Protein AF-A0A1Z4GQT2-F1 (afdb_monomer_lite)

Organism: NCBI:txid1085406

Foldseek 3Di:
DPPPDPDDDDPDDDQEDDPPDDDDDQFDPQQQLPDDSSVSCCRRQVRDRRDRDDGGRDD

Secondary structure (DSSP, 8-state):
-----SSPPP-SPP-SPPTT--------TT----SHHHHHHHHHS-PPTT--SS--S--

Radius of gyration: 13.49 Å; chains: 1; bounding box: 28×38×20 Å

Sequence (59 aa):
MSNNHPYKIIPDRITKLAKDQIFVFGSNTQGRHGAGSALFARQYCNAEYGNPQGRQGQS

pLDDT: mean 87.66, std 11.4, range [47.5, 97.06]

Structure (mmCIF, N/CA/C/O backbone):
data_AF-A0A1Z4GQT2-F1
#
_entry.id   AF-A0A1Z4GQT2-F1
#
loop_
_atom_site.group_PDB
_atom_site.id
_atom_site.type_symbol
_atom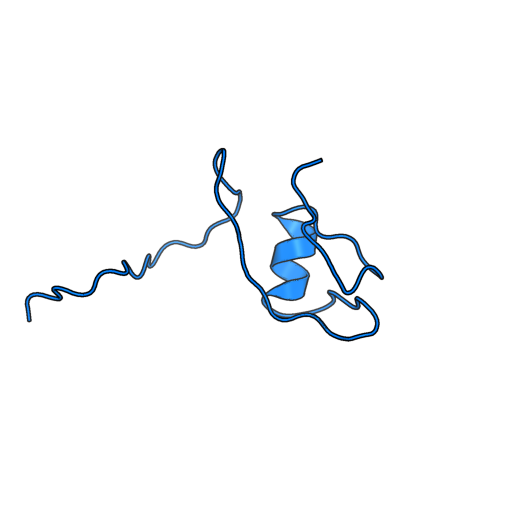_site.label_atom_id
_atom_site.label_alt_id
_atom_site.label_comp_id
_atom_site.label_asym_id
_atom_site.label_entity_id
_atom_site.label_seq_id
_atom_site.pdbx_PDB_ins_code
_atom_site.Cartn_x
_atom_site.Cartn_y
_atom_site.Cartn_z
_atom_site.occupancy
_atom_site.B_iso_or_equiv
_atom_site.auth_seq_id
_atom_site.auth_comp_id
_atom_site.auth_asym_id
_atom_site.auth_atom_id
_atom_site.pdbx_PDB_model_num
ATOM 1 N N . MET A 1 1 ? -15.864 -31.709 -5.360 1.00 47.50 1 MET A N 1
ATOM 2 C CA . MET A 1 1 ? -14.944 -31.949 -4.228 1.00 47.50 1 MET A CA 1
ATOM 3 C C . MET A 1 1 ? -15.267 -30.916 -3.163 1.00 47.50 1 MET A C 1
ATOM 5 O O . MET A 1 1 ? -15.238 -29.732 -3.472 1.00 47.50 1 MET A O 1
ATOM 9 N N . SER A 1 2 ? -15.712 -31.346 -1.982 1.00 53.75 2 SER A N 1
ATOM 10 C CA . SER A 1 2 ? -16.069 -30.433 -0.889 1.00 53.75 2 SER A CA 1
ATOM 11 C C . SER A 1 2 ? -14.786 -29.891 -0.258 1.00 53.75 2 SER A C 1
ATOM 13 O O . SER A 1 2 ? -14.057 -30.627 0.405 1.00 53.75 2 SER A O 1
ATOM 15 N N . ASN A 1 3 ? -14.473 -28.626 -0.533 1.00 55.31 3 ASN A N 1
ATOM 16 C CA . ASN A 1 3 ? -13.246 -27.963 -0.099 1.00 55.31 3 ASN A CA 1
ATOM 17 C C . ASN A 1 3 ? -13.368 -27.527 1.367 1.00 55.31 3 ASN A C 1
ATOM 19 O O . ASN A 1 3 ? -13.716 -26.385 1.648 1.00 55.31 3 ASN A O 1
ATOM 23 N N . ASN A 1 4 ? -13.036 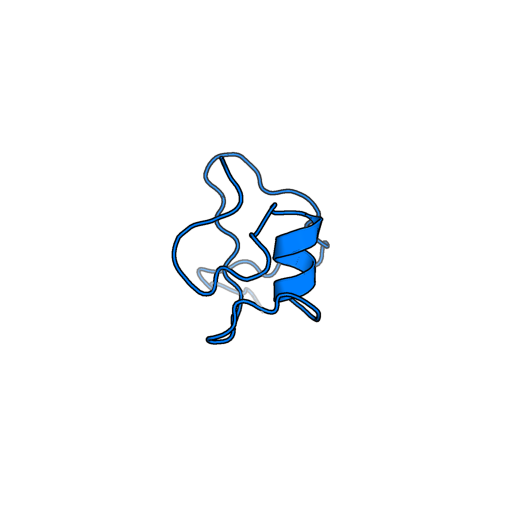-28.421 2.299 1.00 70.12 4 ASN A N 1
ATOM 24 C CA . ASN A 1 4 ? -12.920 -28.122 3.733 1.00 70.12 4 ASN A CA 1
ATOM 25 C C . ASN A 1 4 ? -11.616 -27.353 4.059 1.00 70.12 4 ASN A C 1
ATOM 27 O O . ASN A 1 4 ? -10.913 -27.662 5.018 1.00 70.12 4 ASN A O 1
ATOM 31 N N . HIS A 1 5 ? -11.251 -26.380 3.221 1.00 64.44 5 HIS A N 1
ATOM 32 C CA . HIS A 1 5 ? -10.099 -25.517 3.465 1.00 64.44 5 HIS A CA 1
ATOM 33 C C . HIS A 1 5 ? -10.522 -24.340 4.354 1.00 64.44 5 HIS A C 1
ATOM 35 O O . HIS A 1 5 ? -11.565 -23.738 4.104 1.00 64.44 5 HIS A O 1
ATOM 41 N N . PRO A 1 6 ? -9.714 -23.959 5.361 1.00 84.88 6 PRO A N 1
ATOM 42 C CA . PRO A 1 6 ? -10.044 -22.861 6.273 1.00 84.88 6 PRO A CA 1
ATOM 43 C C . PRO A 1 6 ? -10.042 -21.484 5.588 1.00 84.88 6 PRO A C 1
ATOM 45 O O . PRO A 1 6 ? -10.391 -20.486 6.211 1.00 84.88 6 PRO A O 1
ATOM 48 N N . TYR A 1 7 ? -9.643 -21.414 4.315 1.00 82.25 7 TYR A N 1
ATOM 49 C CA . TYR A 1 7 ? -9.651 -20.198 3.517 1.00 82.25 7 TYR A CA 1
ATOM 50 C C . TYR A 1 7 ? -10.653 -20.300 2.365 1.00 82.25 7 TYR A C 1
ATOM 52 O O . TYR A 1 7 ? -10.785 -21.325 1.694 1.00 82.25 7 TYR A O 1
ATOM 60 N N . LYS A 1 8 ? -11.341 -19.186 2.113 1.00 87.31 8 LYS A N 1
ATOM 61 C CA . LYS A 1 8 ? -12.252 -19.010 0.985 1.00 87.31 8 LYS A CA 1
ATOM 62 C C . LYS A 1 8 ? -11.525 -18.253 -0.120 1.00 87.31 8 LYS A C 1
ATOM 64 O O . LYS A 1 8 ? -11.059 -17.140 0.107 1.00 87.31 8 LYS A O 1
ATOM 69 N N . ILE A 1 9 ? -11.472 -18.828 -1.318 1.00 86.88 9 ILE A N 1
ATOM 70 C CA . ILE A 1 9 ? -11.104 -18.073 -2.518 1.00 86.88 9 ILE A CA 1
ATOM 71 C C . ILE A 1 9 ? -12.353 -17.317 -2.963 1.00 86.88 9 ILE A C 1
ATOM 73 O O . ILE A 1 9 ? -13.398 -17.918 -3.215 1.00 86.88 9 ILE A O 1
ATOM 77 N N . ILE A 1 10 ? -12.256 -15.996 -3.012 1.00 85.19 10 ILE A N 1
ATOM 78 C CA . ILE A 1 10 ? -13.312 -15.119 -3.511 1.00 85.19 10 ILE A CA 1
ATOM 79 C C . ILE A 1 10 ? -13.009 -14.789 -4.977 1.00 85.19 10 ILE A C 1
ATOM 81 O O . ILE A 1 10 ? -11.921 -14.286 -5.253 1.00 85.19 10 ILE A O 1
ATOM 85 N N . PRO A 1 11 ? -13.925 -15.095 -5.917 1.00 76.62 11 PRO A N 1
ATOM 86 C CA . PRO A 1 11 ? -13.722 -14.784 -7.332 1.00 76.62 11 PRO A CA 1
ATOM 87 C C . PRO A 1 11 ? -13.863 -13.282 -7.623 1.00 76.62 11 PRO A C 1
ATOM 89 O O . PRO A 1 11 ? -13.358 -12.802 -8.635 1.00 76.62 11 PRO A O 1
ATOM 92 N N . ASP A 1 12 ? -14.531 -12.542 -6.735 1.00 88.50 12 ASP A N 1
ATOM 93 C CA . ASP A 1 12 ? -14.813 -11.124 -6.917 1.00 88.50 12 ASP A CA 1
ATOM 94 C C . ASP A 1 12 ? -13.593 -10.248 -6.627 1.00 88.50 12 ASP A C 1
ATOM 96 O O . ASP A 1 12 ? -12.842 -10.454 -5.667 1.00 88.50 12 ASP A O 1
ATOM 100 N N . ARG A 1 13 ? -13.429 -9.200 -7.438 1.00 87.00 13 ARG A N 1
ATOM 101 C CA . ARG A 1 13 ? -12.397 -8.188 -7.222 1.00 87.00 13 ARG A CA 1
ATOM 102 C C . ARG A 1 13 ? -12.803 -7.274 -6.068 1.00 87.00 13 ARG A C 1
ATOM 104 O O . ARG A 1 13 ? -13.772 -6.528 -6.169 1.00 87.00 13 ARG A O 1
ATOM 111 N N . ILE A 1 14 ? -12.007 -7.273 -5.004 1.00 87.75 14 ILE A N 1
ATOM 112 C CA . ILE A 1 14 ? -12.130 -6.293 -3.919 1.00 87.75 14 ILE A CA 1
ATOM 113 C C . ILE A 1 14 ? -11.745 -4.912 -4.467 1.00 87.75 14 ILE A C 1
ATOM 115 O O . ILE A 1 14 ? -10.784 -4.799 -5.220 1.00 87.75 14 ILE A O 1
ATOM 119 N N . THR A 1 15 ? -12.471 -3.859 -4.095 1.00 87.38 15 THR A N 1
ATOM 120 C CA . THR A 1 15 ? -12.129 -2.451 -4.405 1.00 87.38 15 THR A CA 1
ATOM 121 C C . THR A 1 15 ? -12.156 -1.547 -3.171 1.00 87.38 15 THR A C 1
ATOM 123 O O . THR A 1 15 ? -11.826 -0.369 -3.263 1.00 87.38 15 THR A O 1
ATOM 126 N N . LYS A 1 16 ? -12.536 -2.092 -2.010 1.00 86.44 16 LYS A N 1
ATOM 127 C CA . LYS A 1 16 ? -12.515 -1.430 -0.705 1.00 86.44 16 LYS A CA 1
ATOM 128 C C . LYS A 1 16 ? -12.459 -2.486 0.396 1.00 86.44 16 LYS A C 1
ATOM 130 O O . LYS A 1 16 ? -13.064 -3.547 0.255 1.00 86.44 16 LYS A O 1
ATOM 135 N N . LEU A 1 17 ? -11.774 -2.180 1.493 1.00 87.06 17 LEU A N 1
ATOM 136 C CA . LEU A 1 17 ? -11.759 -3.021 2.690 1.00 87.06 17 LEU A CA 1
ATOM 137 C C . LEU A 1 17 ? -12.936 -2.687 3.608 1.00 87.06 17 LEU A C 1
ATOM 139 O O . LEU A 1 17 ? -13.250 -1.515 3.831 1.00 87.06 17 LEU A O 1
ATOM 143 N N . ALA A 1 18 ? -13.582 -3.720 4.149 1.00 86.88 18 ALA A N 1
ATOM 144 C CA . ALA A 1 18 ? -14.527 -3.558 5.245 1.00 86.88 18 ALA A CA 1
ATOM 145 C C . ALA A 1 18 ? -13.792 -3.203 6.551 1.00 86.88 18 ALA A C 1
ATOM 147 O O . ALA A 1 18 ? -12.561 -3.272 6.641 1.00 86.88 18 ALA A O 1
ATOM 148 N N . LYS A 1 19 ? -14.560 -2.832 7.580 1.00 86.69 19 LYS A N 1
ATOM 149 C CA . LYS A 1 19 ? -14.019 -2.608 8.923 1.00 86.69 19 LYS A CA 1
ATOM 150 C C . LYS A 1 19 ? -13.272 -3.867 9.391 1.00 86.69 19 LYS A C 1
ATOM 152 O O . LYS A 1 19 ? -13.768 -4.975 9.208 1.00 86.69 19 LYS A O 1
ATOM 157 N N . ASP A 1 20 ? -12.081 -3.672 9.956 1.00 88.56 20 ASP A N 1
ATOM 158 C CA . ASP A 1 20 ? -11.198 -4.722 10.489 1.00 88.56 20 ASP A CA 1
ATOM 159 C C . ASP A 1 20 ? -10.652 -5.724 9.443 1.00 88.56 20 ASP A C 1
ATOM 161 O O . ASP A 1 20 ? -10.034 -6.727 9.803 1.00 88.56 20 ASP A O 1
ATOM 165 N N . GLN A 1 21 ? -10.821 -5.461 8.139 1.00 90.06 21 GLN A N 1
ATOM 166 C CA . GLN A 1 21 ? -10.177 -6.254 7.089 1.00 90.06 21 GLN A CA 1
ATOM 167 C C . GLN A 1 21 ? -8.757 -5.769 6.802 1.00 90.06 21 GLN A C 1
ATOM 169 O O . GLN A 1 21 ? -8.509 -4.576 6.635 1.00 90.06 21 GLN A O 1
ATOM 174 N N . ILE A 1 22 ? -7.837 -6.724 6.659 1.00 91.06 22 ILE A N 1
ATOM 175 C CA . ILE A 1 22 ? -6.439 -6.471 6.313 1.00 91.06 22 ILE A CA 1
ATOM 176 C C . ILE A 1 22 ? -6.156 -7.016 4.916 1.00 91.06 22 ILE A C 1
ATOM 178 O O . ILE A 1 22 ? -6.361 -8.198 4.642 1.00 91.06 22 ILE A O 1
ATOM 182 N N . PHE A 1 23 ? -5.640 -6.150 4.046 1.00 92.44 23 PHE A N 1
ATOM 183 C CA . PHE A 1 23 ? -5.079 -6.551 2.763 1.00 92.44 23 PHE A CA 1
ATOM 184 C C . PHE A 1 23 ? -3.566 -6.705 2.886 1.00 92.44 23 PHE A C 1
ATOM 186 O O . PHE A 1 23 ? -2.859 -5.736 3.159 1.00 92.44 23 PHE A O 1
ATOM 193 N N . VAL A 1 24 ? -3.070 -7.923 2.682 1.00 93.69 24 VAL A N 1
ATOM 194 C CA . VAL A 1 24 ? -1.635 -8.224 2.711 1.00 93.69 24 VAL A CA 1
ATOM 195 C C . VAL A 1 24 ? -1.107 -8.234 1.280 1.00 93.69 24 VAL A C 1
ATOM 197 O O . VAL A 1 24 ? -1.660 -8.910 0.415 1.00 93.69 24 VAL A O 1
ATOM 200 N N . PHE A 1 25 ? -0.033 -7.492 1.024 1.00 93.56 25 PHE A N 1
ATOM 201 C CA 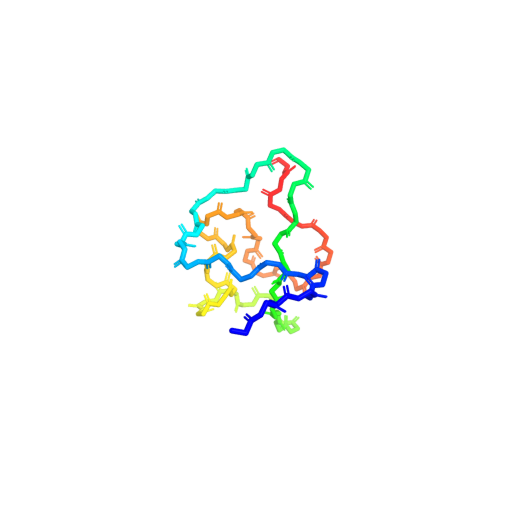. PHE A 1 25 ? 0.590 -7.391 -0.293 1.00 93.56 25 PHE A CA 1
ATOM 202 C C . PHE A 1 25 ? 2.116 -7.380 -0.179 1.00 93.56 25 PHE A C 1
ATOM 204 O O . PHE A 1 25 ? 2.671 -7.002 0.851 1.00 93.56 25 PHE A O 1
ATOM 211 N N . GLY A 1 26 ? 2.805 -7.781 -1.249 1.00 94.00 26 GLY A N 1
ATOM 212 C CA . GLY A 1 26 ? 4.261 -7.661 -1.333 1.00 94.00 26 GLY A CA 1
ATOM 213 C C . GLY A 1 26 ? 4.695 -6.214 -1.592 1.00 94.00 26 GLY A C 1
ATOM 214 O O . GLY A 1 26 ? 4.224 -5.596 -2.547 1.00 94.00 26 GLY A O 1
ATOM 215 N N . SER A 1 27 ? 5.610 -5.695 -0.771 1.00 94.75 27 SER A N 1
ATOM 216 C CA . SER A 1 27 ? 6.254 -4.381 -0.924 1.00 94.75 27 SER A CA 1
ATOM 217 C C . SER A 1 27 ? 7.745 -4.550 -1.250 1.00 94.75 27 SER A C 1
ATOM 219 O O . SER A 1 27 ? 8.306 -5.633 -1.086 1.00 94.75 27 SER A O 1
ATOM 221 N N . ASN A 1 28 ? 8.402 -3.480 -1.703 1.00 94.12 28 ASN A N 1
ATOM 222 C CA . ASN A 1 28 ? 9.861 -3.419 -1.815 1.00 94.12 28 ASN A CA 1
ATOM 223 C C . ASN A 1 28 ? 10.443 -2.437 -0.792 1.00 94.12 28 ASN A C 1
ATOM 225 O O . ASN A 1 28 ? 9.725 -1.626 -0.209 1.00 94.12 28 ASN A O 1
ATOM 229 N N . THR A 1 29 ? 11.761 -2.485 -0.598 1.00 96.38 29 THR A N 1
ATOM 230 C CA . THR A 1 29 ? 12.477 -1.654 0.387 1.00 96.38 29 THR A CA 1
ATOM 231 C C . THR A 1 29 ? 12.374 -0.152 0.124 1.00 96.38 29 THR A C 1
ATOM 233 O O . THR A 1 29 ? 12.605 0.639 1.029 1.00 96.38 29 THR A O 1
ATOM 236 N N . GLN A 1 30 ? 12.003 0.246 -1.094 1.00 96.50 30 GLN A N 1
ATOM 237 C CA . GLN A 1 30 ? 11.827 1.641 -1.494 1.00 96.50 30 GLN A CA 1
ATOM 238 C C . GLN A 1 30 ? 10.375 2.128 -1.350 1.00 96.50 30 GLN A C 1
ATOM 240 O O . GLN A 1 30 ? 10.098 3.281 -1.666 1.00 96.50 30 GLN A O 1
ATOM 2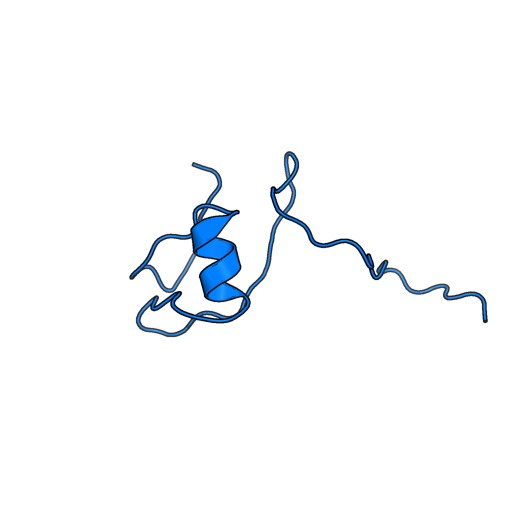45 N N . GLY A 1 31 ? 9.428 1.262 -0.966 1.00 96.19 31 GLY A N 1
ATOM 246 C CA . GLY A 1 31 ? 8.004 1.606 -0.893 1.00 96.19 31 GLY A CA 1
ATOM 247 C C . GLY A 1 31 ? 7.391 1.987 -2.246 1.00 96.19 31 GLY A C 1
ATOM 248 O O . GLY A 1 31 ? 6.392 2.701 -2.301 1.00 96.19 31 GLY A O 1
ATOM 249 N N . ARG A 1 32 ? 7.987 1.559 -3.368 1.00 97.06 32 ARG A N 1
ATOM 250 C CA . ARG A 1 32 ? 7.488 1.903 -4.709 1.00 97.06 32 ARG A CA 1
ATOM 251 C C . ARG A 1 32 ? 6.300 1.023 -5.074 1.00 97.06 32 ARG A C 1
ATOM 253 O O . ARG A 1 32 ? 6.444 -0.003 -5.740 1.00 97.06 32 ARG A O 1
ATOM 260 N N . HIS A 1 33 ? 5.112 1.442 -4.661 1.00 96.00 33 HIS A N 1
ATOM 261 C CA . HIS A 1 33 ? 3.845 0.756 -4.930 1.00 96.00 33 HIS A CA 1
ATOM 262 C C . HIS A 1 33 ? 3.270 1.129 -6.308 1.00 96.00 33 HIS A C 1
ATOM 264 O O . HIS A 1 33 ? 2.197 1.722 -6.433 1.00 96.00 33 HIS A O 1
ATOM 270 N N . GLY A 1 34 ? 4.044 0.837 -7.359 1.00 96.44 34 GLY A N 1
ATOM 271 C CA . GLY A 1 34 ? 3.759 1.249 -8.741 1.00 96.44 34 GLY A CA 1
ATOM 272 C C . GLY A 1 34 ? 3.074 0.201 -9.624 1.00 96.44 34 GLY A C 1
ATOM 273 O O . GLY A 1 34 ? 2.562 0.560 -10.678 1.00 96.44 34 GLY A O 1
ATOM 274 N N . ALA A 1 35 ? 3.037 -1.073 -9.216 1.00 95.94 35 ALA A N 1
ATOM 275 C CA . ALA A 1 35 ? 2.442 -2.155 -10.008 1.00 95.94 35 A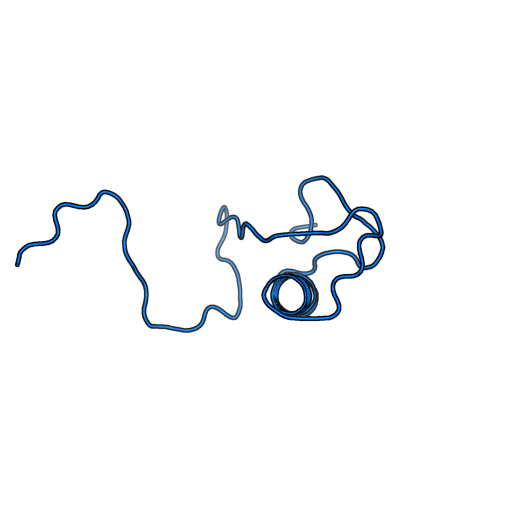LA A CA 1
ATOM 276 C C . ALA A 1 35 ? 1.776 -3.243 -9.143 1.00 95.94 35 ALA A C 1
ATOM 278 O O . ALA A 1 35 ? 1.981 -3.304 -7.927 1.00 95.94 35 ALA A O 1
ATOM 279 N N . GLY A 1 36 ? 0.988 -4.113 -9.785 1.00 95.06 36 GLY A N 1
ATOM 280 C CA . GLY A 1 36 ? 0.416 -5.322 -9.182 1.00 95.06 36 GLY A CA 1
ATOM 281 C C . GLY A 1 36 ? -0.403 -5.066 -7.912 1.00 95.06 36 GLY A C 1
ATOM 282 O O . GLY A 1 36 ? -1.141 -4.084 -7.814 1.00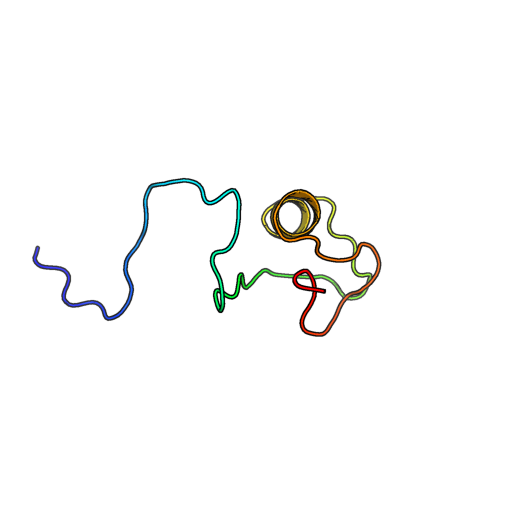 95.06 36 GLY A O 1
ATOM 283 N N . SER A 1 37 ? -0.253 -5.948 -6.920 1.00 94.56 37 SER A N 1
ATOM 284 C CA . SER A 1 37 ? -0.942 -5.842 -5.626 1.00 94.56 37 SER A CA 1
ATOM 285 C C . SER A 1 37 ? -0.560 -4.585 -4.840 1.00 94.56 37 SER A C 1
ATOM 287 O O . SER A 1 37 ? -1.388 -4.060 -4.105 1.00 94.56 37 SER A O 1
ATOM 289 N N . ALA A 1 38 ? 0.664 -4.075 -5.006 1.00 95.50 38 ALA A N 1
ATOM 290 C CA . ALA A 1 38 ? 1.104 -2.856 -4.335 1.00 95.50 38 ALA A CA 1
ATOM 291 C C . ALA A 1 38 ? 0.408 -1.615 -4.915 1.00 95.50 38 ALA A C 1
ATOM 293 O O . ALA A 1 38 ? -0.092 -0.780 -4.165 1.00 95.50 38 ALA A O 1
ATOM 294 N N . LEU A 1 39 ? 0.286 -1.523 -6.245 1.00 95.88 39 LEU A N 1
ATOM 295 C CA . LEU A 1 39 ? -0.502 -0.461 -6.879 1.00 95.88 39 LEU A CA 1
ATOM 296 C C . LEU A 1 39 ? -1.963 -0.508 -6.433 1.00 95.88 39 LEU A C 1
ATOM 298 O O . LEU A 1 39 ? -2.541 0.533 -6.133 1.00 95.88 39 LEU A O 1
ATOM 302 N N . PHE A 1 40 ? -2.537 -1.710 -6.354 1.00 94.44 40 PHE A N 1
ATOM 303 C CA . PHE A 1 40 ? -3.888 -1.893 -5.838 1.00 94.44 40 PHE A CA 1
ATOM 304 C C . PHE A 1 40 ? -4.013 -1.384 -4.393 1.00 94.44 40 PHE A C 1
ATOM 306 O O . PHE A 1 40 ? -4.919 -0.605 -4.103 1.00 94.44 40 PHE A O 1
ATOM 313 N N . ALA A 1 41 ? -3.079 -1.752 -3.509 1.00 94.19 41 ALA A N 1
ATOM 314 C CA . ALA A 1 41 ? -3.067 -1.279 -2.126 1.00 94.19 41 ALA A CA 1
ATOM 315 C C . ALA A 1 41 ? -3.014 0.255 -2.050 1.00 94.19 41 ALA A C 1
ATOM 317 O O . ALA A 1 41 ? -3.754 0.858 -1.278 1.00 94.19 41 ALA A O 1
ATOM 318 N N . ARG A 1 42 ? -2.208 0.900 -2.900 1.00 93.75 42 ARG A N 1
ATOM 319 C CA . ARG A 1 42 ? -2.128 2.365 -2.977 1.00 93.75 42 ARG A CA 1
ATOM 320 C C . ARG A 1 42 ? -3.423 3.010 -3.480 1.00 93.75 42 ARG A C 1
ATOM 322 O O . ARG A 1 42 ? -3.822 4.047 -2.971 1.00 93.75 42 ARG A O 1
ATOM 329 N N . GLN A 1 43 ? -4.070 2.421 -4.486 1.00 93.56 43 GLN A N 1
ATOM 330 C CA . GLN A 1 43 ? -5.259 2.996 -5.130 1.00 93.56 43 GLN A CA 1
ATOM 331 C C . GLN A 1 43 ? -6.556 2.794 -4.338 1.00 93.56 43 GLN A C 1
ATOM 333 O O . GLN A 1 43 ? -7.418 3.666 -4.365 1.00 93.56 43 GLN A O 1
ATOM 338 N N . TYR A 1 44 ? -6.712 1.645 -3.677 1.00 92.12 44 TYR A N 1
ATOM 339 C CA . TYR A 1 44 ? -7.994 1.210 -3.100 1.00 92.12 44 TYR A CA 1
ATOM 340 C C . TYR A 1 44 ? -7.947 0.997 -1.590 1.00 92.12 44 TYR A C 1
ATOM 342 O O . TYR A 1 44 ? -8.985 0.985 -0.929 1.00 92.12 44 TYR A O 1
ATOM 350 N N . CYS A 1 45 ? -6.744 0.832 -1.045 1.00 92.06 45 CYS A N 1
ATOM 351 C CA . CYS A 1 45 ? -6.520 0.637 0.378 1.00 92.06 45 CYS A CA 1
ATOM 352 C C . CYS A 1 45 ? -5.672 1.764 0.973 1.00 92.06 45 CYS A C 1
ATOM 354 O O . CYS A 1 45 ? -5.185 1.564 2.065 1.00 92.06 45 CYS A O 1
ATOM 356 N N . ASN A 1 46 ? -5.449 2.893 0.284 1.00 91.56 46 ASN A N 1
ATOM 357 C CA . ASN A 1 46 ? -4.659 4.048 0.749 1.00 91.56 46 ASN A CA 1
ATOM 358 C C . ASN A 1 46 ? -3.234 3.733 1.264 1.00 91.56 46 ASN A C 1
ATOM 360 O O . ASN A 1 46 ? -2.730 4.430 2.143 1.00 91.56 46 ASN A O 1
ATOM 364 N N . ALA A 1 47 ? -2.568 2.693 0.751 1.00 94.31 47 ALA A N 1
ATOM 365 C CA . ALA A 1 47 ? -1.158 2.460 1.080 1.00 94.31 47 ALA A CA 1
ATOM 366 C C . ALA A 1 47 ? -0.279 3.642 0.625 1.00 94.31 47 ALA A C 1
ATOM 368 O O . ALA A 1 47 ? -0.505 4.230 -0.436 1.00 94.31 47 ALA A O 1
ATOM 369 N N . GLU A 1 48 ? 0.727 3.990 1.419 1.00 94.56 48 GLU A N 1
ATOM 370 C CA . GLU A 1 48 ? 1.555 5.174 1.215 1.00 94.56 48 GLU A CA 1
ATOM 371 C C . GLU A 1 48 ? 2.700 4.890 0.240 1.00 94.56 48 GLU A C 1
ATOM 373 O O . GLU A 1 48 ? 3.528 3.999 0.441 1.00 94.56 48 GLU A O 1
ATOM 378 N N . TYR A 1 49 ? 2.806 5.707 -0.808 1.00 94.81 49 TYR A N 1
ATOM 379 C CA . TYR A 1 49 ? 3.940 5.616 -1.721 1.00 94.81 49 TYR A CA 1
ATOM 380 C C . TYR A 1 49 ? 5.227 6.090 -1.037 1.00 94.81 49 TYR A C 1
ATOM 382 O O . TYR A 1 49 ? 5.267 7.169 -0.455 1.00 94.81 49 TYR A O 1
ATOM 390 N N . GLY A 1 50 ? 6.297 5.306 -1.154 1.00 96.12 50 GLY A N 1
ATOM 391 C CA . GLY A 1 50 ? 7.575 5.580 -0.495 1.00 96.12 50 GLY A CA 1
ATOM 392 C C . GLY A 1 50 ? 7.663 5.051 0.939 1.00 96.12 50 GLY A C 1
ATOM 393 O O . GLY A 1 50 ? 8.742 5.113 1.522 1.00 96.12 50 GLY A O 1
ATOM 394 N N . ASN A 1 51 ? 6.586 4.472 1.485 1.00 95.44 51 ASN A N 1
ATOM 395 C CA . ASN A 1 51 ? 6.602 3.822 2.790 1.00 95.44 51 ASN A CA 1
ATOM 396 C C . ASN A 1 51 ? 6.672 2.287 2.631 1.00 95.44 51 ASN A C 1
ATOM 398 O O . ASN A 1 51 ? 5.690 1.646 2.244 1.00 95.44 51 ASN A O 1
ATOM 402 N N . PRO A 1 52 ? 7.826 1.654 2.902 1.00 93.81 52 PRO A N 1
ATOM 403 C CA . PRO A 1 52 ? 8.010 0.231 2.645 1.00 93.81 52 PRO A CA 1
ATOM 404 C C . PRO A 1 52 ? 7.393 -0.691 3.704 1.00 93.81 52 PRO A C 1
ATOM 406 O O . PRO A 1 52 ? 7.286 -1.889 3.435 1.00 93.81 52 PRO A O 1
ATOM 409 N N . GLN A 1 53 ? 7.047 -0.185 4.894 1.00 91.81 53 GLN A N 1
ATOM 410 C CA . GLN A 1 53 ? 6.815 -1.013 6.082 1.00 91.81 53 GLN A CA 1
ATOM 411 C C . GLN A 1 53 ? 5.594 -0.573 6.900 1.00 91.81 53 GLN A C 1
ATOM 413 O O . GLN A 1 53 ? 5.077 0.532 6.757 1.00 91.81 53 GLN A O 1
ATOM 418 N N . GLY A 1 54 ? 5.162 -1.456 7.803 1.00 91.38 54 GLY A N 1
ATOM 419 C CA . GLY A 1 54 ? 4.089 -1.183 8.753 1.00 91.38 54 GLY A CA 1
ATOM 420 C C . GLY A 1 54 ? 2.683 -1.324 8.168 1.00 91.38 54 GLY A C 1
ATOM 421 O O . GLY A 1 54 ? 2.483 -1.590 6.984 1.00 91.38 54 GLY A O 1
ATOM 422 N N . ARG A 1 55 ? 1.688 -1.185 9.047 1.00 91.38 55 ARG A N 1
ATOM 423 C CA . ARG A 1 55 ? 0.272 -1.193 8.671 1.00 91.38 55 ARG A CA 1
ATOM 424 C C . ARG A 1 55 ? -0.082 0.190 8.131 1.00 91.38 55 ARG A C 1
ATOM 426 O O . ARG A 1 55 ? 0.140 1.175 8.824 1.00 91.38 55 ARG A O 1
ATOM 433 N N . GLN A 1 56 ? -0.625 0.244 6.923 1.00 89.50 56 GLN A N 1
ATOM 434 C CA . GLN A 1 56 ? -0.953 1.482 6.214 1.00 89.50 56 GLN A CA 1
ATOM 435 C C . GLN A 1 56 ? -2.401 1.418 5.720 1.00 89.50 56 GLN A C 1
ATOM 437 O O . GLN A 1 56 ? -2.976 0.327 5.644 1.00 89.50 56 GLN A O 1
ATOM 442 N N . GLY A 1 57 ? -2.976 2.565 5.351 1.00 78.69 57 GLY A N 1
ATOM 443 C CA . GLY A 1 57 ? -4.169 2.573 4.510 1.00 78.69 57 GLY A CA 1
ATOM 444 C C . GLY A 1 57 ? -5.543 2.657 5.179 1.00 78.69 57 GLY A C 1
ATOM 445 O O . GLY A 1 57 ? -6.566 2.765 4.497 1.00 78.69 57 GLY A O 1
ATOM 446 N N . GLN A 1 58 ? -5.574 2.639 6.513 1.00 71.88 58 GLN A N 1
ATOM 447 C CA . GLN A 1 58 ? -6.783 2.821 7.328 1.00 71.88 58 GLN A CA 1
ATOM 448 C C . GLN A 1 58 ? -6.591 3.879 8.426 1.00 71.88 58 GLN A C 1
ATOM 450 O O . GLN A 1 58 ? -6.983 3.673 9.574 1.00 71.88 58 GLN A O 1
ATOM 455 N N . SER A 1 59 ? -5.960 4.993 8.066 1.00 57.12 59 SER A N 1
ATOM 456 C CA . SER A 1 59 ? -5.849 6.214 8.874 1.00 57.12 59 SER A CA 1
ATOM 457 C C . SER A 1 59 ? -6.687 7.330 8.274 1.00 57.12 59 SER A C 1
ATOM 459 O O . SER A 1 59 ? -6.655 7.437 7.025 1.00 57.12 59 SER A O 1
#